Protein AF-A0A834MLF4-F1 (afdb_monomer_lite)

Sequence (130 aa):
MDKKQFCLLIKYCFLKGKNTVEAETWLDAEFPDAAPGKPTKYWYAKFRRDEMSTEDGERSGRPKERNKPEFWRRYVAMYETWLHHFTPKTNWQSSEWTAHDEPAPKPWKMQQSASKVMASVFWNAHEIIF

pLDDT: mean 78.52, std 11.46, range [52.22, 93.19]

Organism: Rhynchophorus ferrugineus (NCBI:txid354439)

Foldseek 3Di:
DDLLVVLVQLLVCVVVVHDLVRSQVVQCVVPVPNRDDNCSVVSNVCVVVVNSDSDDPDPPDDPPDPPPPVVQQPDKDKDKDKAFDFDPPDPVQQPDDDDPPDDHRDPDDRDTDPDIDMDMWIDGPPGIDD

Structure (mmCIF, N/CA/C/O backbone):
data_AF-A0A834MLF4-F1
#
_entry.id   AF-A0A834MLF4-F1
#
loop_
_atom_site.group_PDB
_atom_site.id
_atom_site.type_symbol
_atom_site.label_atom_id
_atom_site.label_alt_id
_atom_site.label_comp_id
_atom_site.label_asym_id
_atom_site.label_entity_id
_atom_site.label_seq_id
_atom_s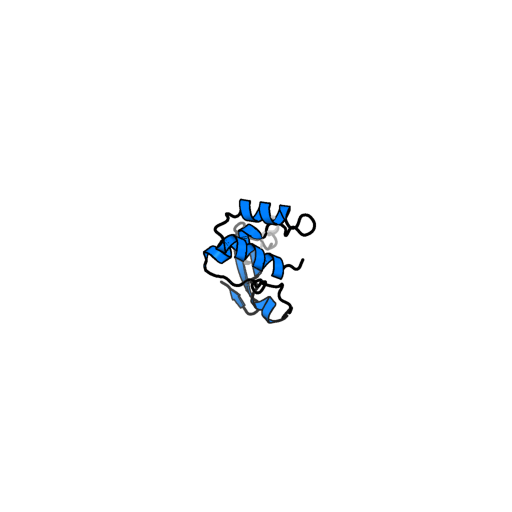ite.pdbx_PDB_ins_code
_atom_site.Cartn_x
_atom_site.Cartn_y
_atom_site.Cartn_z
_atom_site.occupancy
_atom_site.B_iso_or_equiv
_atom_site.auth_seq_id
_atom_site.auth_comp_id
_atom_site.auth_asym_id
_atom_site.auth_atom_id
_atom_site.pdbx_PDB_model_num
ATOM 1 N N . MET A 1 1 ? -5.316 -4.496 27.532 1.00 72.50 1 MET A N 1
ATOM 2 C CA . MET A 1 1 ? -6.596 -4.612 26.805 1.00 72.50 1 MET A CA 1
ATOM 3 C C . MET A 1 1 ? -6.294 -5.055 25.384 1.00 72.50 1 MET A C 1
ATOM 5 O O . MET A 1 1 ? -5.351 -4.535 24.797 1.00 72.50 1 MET A O 1
ATOM 9 N N . ASP A 1 2 ? -7.020 -6.039 24.859 1.00 76.00 2 ASP A N 1
ATOM 10 C CA . ASP A 1 2 ? -6.708 -6.624 23.550 1.00 76.00 2 ASP A CA 1
ATOM 11 C C . ASP A 1 2 ? -7.259 -5.784 22.395 1.00 76.00 2 ASP A C 1
ATOM 13 O O . ASP A 1 2 ? -8.324 -5.172 22.486 1.00 76.00 2 ASP A O 1
ATOM 17 N N . LYS A 1 3 ? -6.587 -5.826 21.239 1.00 73.31 3 LYS A N 1
ATOM 18 C CA . LYS A 1 3 ? -7.011 -5.094 20.031 1.00 73.31 3 LYS A CA 1
ATOM 19 C C . LYS A 1 3 ? -8.457 -5.417 19.615 1.00 73.31 3 LYS A C 1
ATOM 21 O O . LYS A 1 3 ? -9.193 -4.527 19.192 1.00 73.31 3 LYS A O 1
ATOM 26 N N . LYS A 1 4 ? -8.887 -6.675 19.779 1.00 81.00 4 LYS A N 1
ATOM 27 C CA . LYS A 1 4 ? -10.269 -7.110 19.501 1.00 81.00 4 LYS A CA 1
ATOM 28 C C . LYS A 1 4 ? -11.283 -6.464 20.452 1.00 81.00 4 LYS A C 1
ATOM 30 O O . LYS A 1 4 ? -12.366 -6.081 20.017 1.00 81.00 4 LYS A O 1
ATOM 35 N N . GLN A 1 5 ? -10.914 -6.293 21.723 1.00 84.06 5 GLN A N 1
ATOM 36 C CA . GLN A 1 5 ? -11.754 -5.633 22.725 1.00 84.06 5 GLN A CA 1
ATOM 37 C C . GLN A 1 5 ? -11.948 -4.150 22.379 1.00 84.06 5 GLN A C 1
ATOM 39 O O . GLN A 1 5 ? -13.068 -3.651 22.452 1.00 84.06 5 GLN A O 1
ATOM 44 N 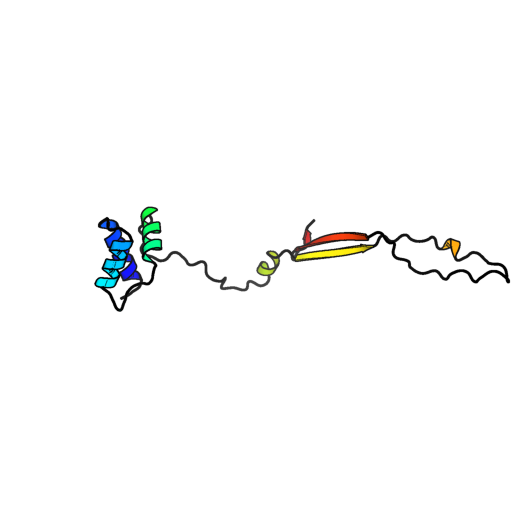N . PHE A 1 6 ? -10.911 -3.470 21.877 1.00 86.69 6 PHE A N 1
ATOM 45 C CA . PHE A 1 6 ? -11.047 -2.090 21.397 1.00 86.69 6 PHE A CA 1
ATOM 46 C C . PHE A 1 6 ? -11.976 -1.949 20.192 1.00 86.69 6 PHE A C 1
ATOM 48 O O . PHE A 1 6 ? -12.779 -1.022 20.147 1.00 86.69 6 PHE A O 1
ATOM 55 N N . CYS A 1 7 ? -11.930 -2.880 19.236 1.00 86.94 7 CYS A N 1
ATOM 56 C CA . CYS A 1 7 ? -12.829 -2.844 18.078 1.00 86.94 7 CYS A CA 1
ATOM 57 C C . CYS A 1 7 ? -14.306 -2.949 18.500 1.00 86.94 7 CYS A C 1
ATOM 59 O O . CYS A 1 7 ? -15.161 -2.257 17.945 1.00 86.94 7 CYS A O 1
ATOM 61 N N . LEU A 1 8 ? -14.601 -3.768 19.518 1.00 89.69 8 LEU A N 1
ATOM 62 C CA . LEU A 1 8 ? -15.940 -3.886 20.102 1.00 89.69 8 LEU A CA 1
ATOM 63 C C . LEU A 1 8 ? -16.389 -2.592 20.793 1.00 89.69 8 LEU A C 1
ATOM 65 O O . LEU A 1 8 ? -17.525 -2.163 20.596 1.00 89.69 8 LEU A O 1
ATOM 69 N N . LEU A 1 9 ? -15.503 -1.940 21.550 1.00 90.38 9 LEU A N 1
ATOM 70 C CA . LEU A 1 9 ? -15.802 -0.659 22.194 1.00 90.38 9 LEU A CA 1
ATOM 71 C C . LEU A 1 9 ? -16.068 0.455 21.178 1.00 90.38 9 LEU A C 1
ATOM 73 O O . LEU A 1 9 ? -17.041 1.193 21.316 1.00 90.38 9 LEU A O 1
ATOM 77 N N . ILE A 1 10 ? -15.266 0.537 20.113 1.00 90.62 10 ILE A N 1
ATOM 78 C CA . ILE A 1 10 ? -15.474 1.518 19.039 1.00 90.62 10 ILE A CA 1
ATOM 79 C C . ILE A 1 10 ? -16.827 1.274 18.352 1.00 90.62 10 ILE A C 1
ATOM 81 O O . ILE A 1 10 ? -17.567 2.223 18.085 1.00 90.62 10 ILE A O 1
ATOM 85 N N . LYS A 1 11 ? -17.198 0.007 18.121 1.00 91.69 11 LYS A N 1
ATOM 86 C CA . LYS A 1 11 ? -18.518 -0.362 17.586 1.00 91.69 11 LYS A CA 1
ATOM 87 C C . LYS A 1 11 ? -19.651 0.051 18.528 1.00 91.69 11 LYS A C 1
ATOM 89 O O . LYS A 1 11 ? -20.670 0.562 18.071 1.00 91.69 11 LYS A O 1
ATOM 94 N N . TYR A 1 12 ? -19.473 -0.124 19.835 1.00 92.12 12 TYR A N 1
ATOM 95 C CA . TYR A 1 12 ? -20.437 0.330 20.835 1.00 92.12 12 TYR A CA 1
ATOM 96 C C . TYR A 1 12 ? -20.609 1.859 20.821 1.00 92.12 12 TYR A C 1
ATOM 98 O O . TYR A 1 12 ? -21.742 2.340 20.796 1.00 92.12 12 TYR A O 1
ATOM 106 N N . CYS A 1 13 ? -19.517 2.629 20.757 1.00 92.31 13 CYS A N 1
ATOM 107 C CA . CYS A 1 13 ? -19.568 4.091 20.638 1.00 92.31 13 CYS A CA 1
ATOM 108 C C . CYS A 1 13 ? -20.313 4.547 19.376 1.00 92.31 13 CYS A C 1
ATOM 110 O O . CYS A 1 13 ? -21.140 5.457 19.454 1.00 92.31 13 CYS A O 1
ATOM 112 N N . PHE A 1 14 ? -20.074 3.877 18.246 1.00 92.19 14 PHE A N 1
ATOM 113 C CA . PHE A 1 14 ? -20.770 4.144 16.989 1.00 92.19 14 PHE A CA 1
ATOM 114 C C . PHE A 1 14 ? -22.282 3.898 17.111 1.00 92.19 14 PHE A C 1
ATOM 116 O O . PHE A 1 14 ? -23.077 4.762 16.750 1.00 92.19 14 PHE A O 1
ATOM 123 N N . LEU A 1 15 ? -22.688 2.766 17.698 1.00 91.94 15 LEU A N 1
ATOM 124 C CA . LEU A 1 15 ? -24.101 2.433 17.928 1.00 91.94 15 LEU A CA 1
ATOM 125 C C . LEU A 1 15 ? -24.793 3.378 18.920 1.00 91.94 15 LEU A C 1
ATOM 127 O O . LEU A 1 15 ? -26.003 3.574 18.847 1.00 91.94 15 LEU A O 1
ATOM 131 N N . LYS A 1 16 ? -24.037 3.984 19.839 1.00 92.50 16 LYS A N 1
ATOM 132 C CA . LYS A 1 16 ? -24.533 5.023 20.753 1.00 92.50 16 LYS A CA 1
ATOM 133 C C . LYS A 1 16 ? -24.646 6.407 20.106 1.00 92.50 16 LYS A C 1
ATOM 135 O O . LYS A 1 16 ? -25.039 7.343 20.793 1.00 92.50 16 LYS A O 1
ATOM 140 N N . GLY A 1 17 ? -24.309 6.545 18.823 1.00 90.81 17 GLY A N 1
ATOM 141 C CA . GLY A 1 17 ? -24.393 7.810 18.093 1.00 90.81 17 GLY A CA 1
ATOM 142 C C . GLY A 1 17 ? -23.288 8.809 18.440 1.00 90.81 17 GLY A C 1
ATOM 143 O O . GLY A 1 17 ? -23.373 9.961 18.022 1.00 90.81 17 GLY A O 1
ATOM 144 N N . LYS A 1 18 ? -22.248 8.391 19.177 1.00 91.75 18 LYS A N 1
ATOM 145 C CA . LYS A 1 18 ? -21.109 9.261 19.494 1.00 91.75 18 LYS A CA 1
ATOM 146 C C . LYS A 1 18 ? -20.304 9.549 18.236 1.00 91.75 18 LYS A C 1
ATOM 148 O O . LYS A 1 18 ? -20.048 8.639 17.436 1.00 91.75 18 LYS A O 1
ATOM 153 N N . ASN A 1 19 ? -19.850 10.789 18.080 1.00 90.56 19 ASN A N 1
ATOM 154 C CA . ASN A 1 19 ? -18.952 11.144 16.982 1.00 90.56 19 ASN A CA 1
ATOM 155 C C . ASN A 1 19 ? -17.531 10.573 17.211 1.00 90.56 19 ASN A C 1
ATOM 157 O O . ASN A 1 19 ? -17.222 10.035 18.274 1.00 90.56 19 ASN A O 1
ATOM 161 N N . THR A 1 20 ? -16.651 10.656 16.207 1.00 88.44 20 THR A N 1
ATOM 162 C CA . THR A 1 20 ? -15.291 10.092 16.311 1.00 88.44 20 THR A CA 1
ATOM 163 C C . THR A 1 20 ? -14.460 10.735 17.417 1.00 88.44 20 THR A C 1
ATOM 165 O O . THR A 1 20 ? -13.684 10.041 18.056 1.00 88.44 20 THR A O 1
ATOM 168 N N . VAL A 1 21 ? -14.619 12.043 17.638 1.00 89.38 21 VAL A N 1
ATOM 169 C CA . VAL A 1 21 ? -13.853 12.798 18.639 1.00 89.38 21 VAL A CA 1
ATOM 170 C C . VAL A 1 21 ? -14.326 12.426 20.041 1.00 89.38 21 VAL A C 1
ATOM 172 O O . VAL A 1 21 ? -13.518 12.114 20.897 1.00 89.38 21 VAL A O 1
ATOM 175 N N . GLU A 1 22 ? -15.637 12.362 20.260 1.00 90.62 22 GLU A N 1
ATOM 176 C CA . GLU A 1 22 ? -16.239 11.919 21.520 1.00 90.62 22 GLU A CA 1
ATOM 177 C C . GLU A 1 22 ? -15.869 10.478 21.867 1.00 90.62 22 GLU A C 1
ATOM 179 O O . GLU A 1 22 ? -15.677 10.157 23.038 1.00 90.62 22 GLU A O 1
ATOM 184 N N . ALA A 1 23 ? -15.787 9.601 20.864 1.00 89.94 23 ALA A N 1
ATOM 185 C CA . ALA A 1 23 ? -15.355 8.224 21.056 1.00 89.94 23 ALA A CA 1
ATOM 186 C C . ALA A 1 23 ? -13.863 8.132 21.400 1.00 89.94 23 ALA A C 1
ATOM 188 O O . ALA A 1 23 ? -13.517 7.378 22.303 1.00 89.94 23 ALA A O 1
ATOM 189 N N . GLU A 1 24 ? -13.002 8.900 20.721 1.00 88.38 24 GLU A N 1
ATOM 190 C CA . GLU A 1 24 ? -11.567 8.996 21.037 1.00 88.38 24 GLU A CA 1
ATOM 191 C C . GLU A 1 24 ? -11.364 9.520 22.465 1.00 88.38 24 GLU A C 1
ATOM 193 O O . GLU A 1 24 ? -10.788 8.817 23.289 1.00 88.38 24 GLU A O 1
ATOM 198 N N . THR A 1 25 ? -11.957 10.664 22.813 1.00 89.81 25 THR A N 1
ATOM 199 C CA . THR A 1 25 ? -11.848 11.246 24.160 1.00 89.81 25 THR A CA 1
ATOM 200 C C . THR A 1 25 ? -12.388 10.313 25.245 1.00 89.81 25 THR A C 1
ATOM 202 O O . THR A 1 25 ? -11.833 10.242 26.337 1.00 89.81 25 THR A O 1
ATOM 205 N N . TRP A 1 26 ? -13.475 9.584 24.968 1.00 90.19 26 TRP A N 1
ATOM 206 C CA . TRP A 1 26 ? -14.023 8.612 25.914 1.00 90.19 26 TRP A CA 1
ATOM 207 C C . TRP A 1 26 ? -13.095 7.405 26.111 1.00 90.19 26 TRP A C 1
ATOM 209 O O . TRP A 1 26 ? -12.919 6.965 27.243 1.00 90.19 26 TRP A O 1
ATOM 219 N N . LEU A 1 27 ? -12.482 6.892 25.039 1.00 88.19 27 LEU A N 1
ATOM 220 C CA . LEU A 1 27 ? -11.513 5.795 25.124 1.00 88.19 27 LEU A CA 1
ATOM 221 C C . LEU A 1 27 ? -10.240 6.217 25.866 1.00 88.19 27 LEU A C 1
ATOM 223 O O . LEU A 1 27 ? -9.740 5.436 26.669 1.00 88.19 27 LEU A O 1
ATOM 227 N N . ASP A 1 28 ? -9.761 7.441 25.637 1.00 87.00 28 ASP A N 1
ATOM 228 C CA . ASP A 1 28 ? -8.578 7.990 26.306 1.00 87.00 28 ASP A CA 1
ATOM 229 C C . ASP A 1 28 ? -8.826 8.227 27.806 1.00 87.00 28 ASP A C 1
ATOM 231 O O . ASP A 1 28 ? -7.934 8.014 28.624 1.00 87.00 28 ASP A O 1
ATOM 235 N N . ALA A 1 29 ? -10.044 8.635 28.180 1.00 88.44 29 ALA A N 1
ATOM 236 C CA . ALA A 1 29 ? -10.430 8.831 29.577 1.00 88.44 29 ALA A CA 1
ATOM 237 C C . ALA A 1 29 ? -10.630 7.506 30.335 1.00 88.44 29 ALA A C 1
ATOM 239 O O . ALA A 1 29 ? -10.235 7.400 31.493 1.00 88.44 29 ALA A O 1
ATOM 240 N N . GLU A 1 30 ? -11.244 6.506 29.696 1.00 87.56 30 GLU A N 1
ATOM 241 C CA . GLU A 1 30 ? -11.532 5.206 30.319 1.00 87.56 30 GLU A CA 1
ATOM 242 C C . GLU A 1 30 ? -10.289 4.296 30.355 1.00 87.56 30 GLU A C 1
ATOM 244 O O . GLU A 1 30 ? -10.111 3.511 31.286 1.00 87.56 30 GLU A O 1
ATOM 249 N N . PHE A 1 31 ? -9.407 4.409 29.354 1.00 85.94 31 PHE A N 1
ATOM 250 C CA . PHE A 1 31 ? -8.231 3.551 29.184 1.00 85.94 31 PHE A CA 1
ATOM 251 C C . PHE A 1 31 ? -6.946 4.355 28.903 1.00 85.94 31 PHE A C 1
ATOM 253 O O . PHE A 1 31 ? -6.337 4.171 27.846 1.00 85.94 31 PHE A O 1
ATOM 260 N N . PRO A 1 32 ? -6.471 5.189 29.847 1.00 80.56 32 PRO A N 1
ATOM 261 C CA . PRO A 1 32 ? -5.330 6.085 29.624 1.00 80.56 32 PRO A CA 1
ATOM 262 C C . PRO A 1 32 ? -4.031 5.348 29.260 1.00 80.56 32 PRO A C 1
ATOM 264 O O . PRO A 1 32 ? -3.307 5.776 28.365 1.00 80.56 32 PRO A O 1
ATOM 267 N N . ASP A 1 33 ? -3.769 4.193 29.881 1.00 80.94 33 ASP A N 1
ATOM 268 C CA . ASP A 1 33 ? -2.541 3.411 29.652 1.00 80.94 33 ASP A CA 1
ATOM 269 C C . ASP A 1 33 ? -2.655 2.400 28.499 1.00 80.94 33 ASP A C 1
ATOM 271 O O . ASP A 1 33 ? -1.668 1.786 28.089 1.00 80.94 33 ASP A O 1
ATOM 275 N N . ALA A 1 34 ? -3.867 2.185 27.982 1.00 75.38 34 ALA A N 1
ATOM 276 C CA . ALA A 1 34 ? -4.142 1.204 26.935 1.00 75.38 34 ALA A CA 1
ATOM 277 C C . ALA A 1 34 ? -4.737 1.838 25.675 1.00 75.38 34 ALA A C 1
ATOM 279 O O . ALA A 1 34 ? -5.191 1.097 24.803 1.00 75.38 34 ALA A O 1
ATOM 280 N N . ALA A 1 35 ? -4.722 3.171 25.578 1.00 65.06 35 ALA A N 1
ATOM 281 C CA . ALA A 1 35 ? -5.336 3.917 24.497 1.00 65.06 35 ALA A CA 1
ATOM 282 C C . ALA A 1 35 ? -4.912 3.328 23.136 1.00 65.06 35 ALA A C 1
ATOM 284 O O . ALA A 1 35 ? -3.717 3.274 22.808 1.00 65.06 35 ALA A O 1
ATOM 285 N N . PRO A 1 36 ? -5.866 2.826 22.330 1.00 63.44 36 PRO A N 1
ATOM 286 C CA . PRO A 1 36 ? -5.554 2.415 20.974 1.00 63.44 36 PRO A CA 1
ATOM 287 C C . PRO A 1 36 ? -5.087 3.683 20.249 1.00 63.44 36 PRO A C 1
ATOM 289 O O . PRO A 1 36 ? -5.585 4.748 20.566 1.00 63.44 36 PRO A O 1
ATOM 292 N N . GLY A 1 37 ? -4.134 3.606 19.312 1.00 69.06 37 GLY A N 1
ATOM 293 C CA . GLY A 1 37 ? -3.629 4.791 18.588 1.00 69.06 37 GLY A CA 1
ATOM 294 C C . GLY A 1 37 ? -4.718 5.572 17.816 1.00 69.06 37 GLY A C 1
ATOM 295 O O . GLY A 1 37 ? -5.737 5.977 18.344 1.00 69.06 37 GLY A O 1
ATOM 296 N N . LYS A 1 38 ? -4.587 5.785 16.501 1.00 70.19 38 LYS A N 1
ATOM 297 C CA . LYS A 1 38 ? -5.670 6.443 15.719 1.00 70.19 38 LYS A CA 1
ATOM 298 C C . LYS A 1 38 ? -6.511 5.502 14.829 1.00 70.19 38 LYS A C 1
ATOM 300 O O . LYS A 1 38 ? -6.782 5.871 13.685 1.00 70.19 38 LYS A O 1
ATOM 305 N N . PRO A 1 39 ? -6.943 4.294 15.267 1.00 78.94 39 PRO A N 1
ATOM 306 C CA . PRO A 1 39 ? -7.768 3.418 14.436 1.00 78.94 39 PRO A CA 1
ATOM 307 C C . PRO A 1 39 ? -9.260 3.800 14.438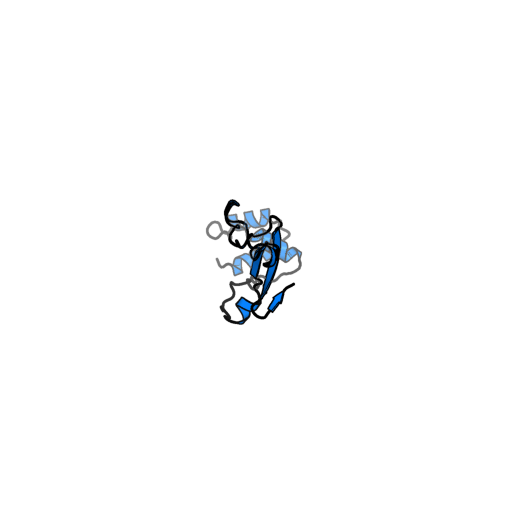 1.00 78.94 39 PRO A C 1
ATOM 309 O O . PRO A 1 39 ? -9.994 3.319 13.577 1.00 78.94 39 PRO A O 1
ATOM 312 N N . THR A 1 40 ? -9.729 4.659 15.354 1.00 84.12 40 THR A N 1
ATOM 313 C CA . THR A 1 40 ? -11.154 5.024 15.506 1.00 84.12 40 THR A CA 1
ATOM 314 C C . THR A 1 40 ? -11.757 5.544 14.205 1.00 84.12 40 THR A C 1
ATOM 316 O O . THR A 1 40 ? -12.828 5.102 13.800 1.00 84.12 40 THR A O 1
ATOM 319 N N . LYS A 1 41 ? -11.029 6.395 13.474 1.00 87.69 41 LYS A N 1
ATOM 320 C CA . LYS A 1 41 ? -11.460 6.913 12.164 1.00 87.69 41 LYS A CA 1
ATOM 321 C C . LYS A 1 41 ? -11.636 5.818 11.114 1.00 87.69 41 LYS A C 1
ATOM 323 O O . LYS A 1 41 ? -12.624 5.830 10.384 1.00 87.69 41 LYS A O 1
ATOM 328 N N . TYR A 1 42 ? -10.691 4.880 11.046 1.00 87.94 42 TYR A N 1
ATOM 329 C CA . TYR A 1 42 ? -10.757 3.744 10.125 1.00 87.94 42 TYR A CA 1
ATOM 330 C C . TYR A 1 42 ? -11.990 2.880 10.417 1.00 87.94 42 TYR A C 1
ATOM 332 O O . TYR A 1 42 ? -12.774 2.599 9.512 1.00 87.94 42 TYR A O 1
ATOM 340 N N . TRP A 1 43 ? -12.212 2.535 11.687 1.00 89.31 43 TRP A N 1
ATOM 341 C CA . TRP A 1 43 ? -13.360 1.730 12.105 1.00 89.31 43 TRP A CA 1
ATOM 342 C C . TRP A 1 43 ? -14.692 2.444 11.887 1.00 89.31 43 TRP A C 1
ATOM 344 O O . TRP A 1 43 ? -15.617 1.845 11.353 1.00 89.31 43 TRP A O 1
ATOM 354 N N . TYR A 1 44 ? -14.787 3.736 12.200 1.00 90.38 44 TYR A N 1
ATOM 355 C CA . TYR A 1 44 ? -15.989 4.523 11.916 1.00 90.38 44 TYR A CA 1
ATOM 356 C C . TYR A 1 44 ? -16.293 4.594 10.415 1.00 90.38 44 TYR A C 1
ATOM 358 O O . TYR A 1 44 ? -17.451 4.482 10.019 1.00 90.38 44 TYR A O 1
ATOM 366 N N . ALA A 1 45 ? -15.275 4.750 9.562 1.00 90.25 45 ALA A N 1
ATOM 367 C CA . ALA A 1 45 ? -15.460 4.705 8.113 1.00 90.25 45 ALA A CA 1
ATOM 368 C C . ALA A 1 45 ? -15.931 3.322 7.634 1.00 90.25 45 ALA A C 1
ATOM 370 O O . ALA A 1 45 ? -16.773 3.247 6.743 1.00 90.25 45 ALA A O 1
ATOM 371 N N . LYS A 1 46 ? -15.426 2.243 8.245 1.00 89.88 46 LYS A N 1
ATOM 372 C CA . LYS A 1 46 ? -15.855 0.863 7.986 1.00 89.88 46 LYS A CA 1
ATOM 373 C C . LYS A 1 46 ? -17.318 0.636 8.393 1.00 89.88 46 LYS A C 1
ATOM 375 O O . LYS A 1 46 ? -18.109 0.164 7.585 1.00 89.88 46 LYS A O 1
ATOM 380 N N . PHE A 1 47 ? -17.714 1.069 9.590 1.00 91.06 47 PHE A N 1
ATOM 381 C CA . PHE A 1 47 ? -19.091 0.929 10.085 1.00 91.06 47 PHE A CA 1
ATOM 382 C C . PHE A 1 47 ? -20.101 1.779 9.311 1.00 91.06 47 PHE A C 1
ATOM 384 O O . PHE A 1 47 ? -21.237 1.360 9.133 1.00 91.06 47 PHE A O 1
ATOM 391 N N . ARG A 1 48 ? -19.687 2.932 8.770 1.00 90.44 48 ARG A N 1
ATOM 392 C CA . ARG A 1 48 ? -20.511 3.725 7.840 1.00 90.44 48 ARG A CA 1
ATOM 393 C C . ARG A 1 48 ? -20.772 3.039 6.495 1.00 90.44 48 ARG A C 1
ATOM 395 O O . ARG A 1 48 ? -21.648 3.487 5.769 1.00 90.44 48 ARG A O 1
ATOM 402 N N . ARG A 1 49 ? -20.000 2.008 6.143 1.00 89.88 49 ARG A N 1
ATOM 403 C CA . ARG A 1 49 ? -20.185 1.183 4.936 1.00 89.88 49 ARG A CA 1
ATOM 404 C C . ARG A 1 49 ? -20.986 -0.094 5.233 1.00 89.88 49 ARG A C 1
ATOM 406 O O . ARG A 1 49 ? -20.871 -1.057 4.486 1.00 89.88 49 ARG A O 1
ATOM 413 N N . ASP A 1 50 ? -21.710 -0.119 6.355 1.00 85.62 50 ASP A N 1
ATOM 414 C CA . ASP A 1 50 ? -22.461 -1.266 6.885 1.00 85.62 50 ASP A CA 1
ATOM 415 C C . ASP A 1 50 ? -21.623 -2.530 7.149 1.00 85.62 50 ASP A C 1
ATOM 417 O O . ASP A 1 50 ? -22.142 -3.621 7.388 1.00 85.62 50 ASP A O 1
ATOM 421 N N . GLU A 1 51 ? -20.297 -2.392 7.205 1.00 84.12 51 GLU A N 1
ATOM 422 C CA . GLU A 1 51 ? -19.396 -3.503 7.479 1.00 84.12 51 GLU A CA 1
ATOM 423 C C . GLU A 1 51 ? -19.121 -3.608 8.988 1.00 84.12 51 GLU A C 1
ATOM 425 O O . GLU A 1 51 ? -18.107 -3.148 9.516 1.00 84.12 51 GLU A O 1
ATOM 430 N N . MET A 1 52 ? -20.053 -4.238 9.708 1.00 83.75 52 MET A N 1
ATOM 431 C CA . MET A 1 52 ? -20.063 -4.326 11.179 1.00 83.75 52 MET A CA 1
ATOM 432 C C . MET A 1 52 ? -19.138 -5.405 11.773 1.00 83.75 52 MET A C 1
ATOM 434 O O . MET A 1 52 ? -19.242 -5.718 12.969 1.00 83.75 52 MET A O 1
ATOM 438 N N . SER A 1 53 ? -18.244 -5.980 10.964 1.00 82.25 53 SER A N 1
ATOM 439 C CA . SER A 1 53 ? -17.247 -6.950 11.423 1.00 82.25 53 SER A CA 1
ATOM 440 C C . SER A 1 53 ? -16.146 -6.257 12.225 1.00 82.25 53 SER A C 1
ATOM 442 O O . SER A 1 53 ? -15.521 -5.306 11.749 1.00 82.25 53 SER A O 1
ATOM 444 N N . THR A 1 54 ? -15.886 -6.770 13.428 1.00 79.25 54 THR A N 1
ATOM 445 C CA . THR A 1 54 ? -14.811 -6.323 14.332 1.00 79.25 54 THR A CA 1
ATOM 446 C C . THR A 1 54 ? -13.475 -7.013 14.069 1.00 79.25 54 THR A C 1
ATOM 448 O O . THR A 1 54 ? -12.531 -6.840 14.838 1.00 79.25 54 THR A O 1
ATOM 451 N N . GLU A 1 55 ? -13.393 -7.824 13.018 1.00 80.62 55 GLU A N 1
ATOM 452 C CA . GLU A 1 55 ? -12.162 -8.492 12.618 1.00 80.62 55 GLU A CA 1
ATOM 453 C C . GLU A 1 55 ? -11.362 -7.600 11.663 1.00 80.62 55 GLU A C 1
ATOM 455 O O . GLU A 1 55 ? -11.921 -6.862 10.837 1.00 80.62 55 GLU A O 1
ATOM 460 N N . ASP A 1 56 ? -10.036 -7.634 11.809 1.00 74.94 56 ASP A N 1
ATOM 461 C CA . ASP A 1 56 ? -9.143 -7.040 10.821 1.00 74.94 56 ASP A CA 1
ATOM 462 C C . ASP A 1 56 ? -9.320 -7.808 9.504 1.00 74.94 56 ASP A C 1
ATOM 464 O O . ASP A 1 56 ? -9.309 -9.039 9.496 1.00 74.94 56 ASP A O 1
ATOM 468 N N . GLY A 1 57 ? -9.476 -7.084 8.394 1.00 73.94 57 GLY A N 1
ATOM 469 C CA . GLY A 1 57 ? -9.504 -7.705 7.072 1.00 73.94 57 GLY A CA 1
ATOM 470 C C . GLY A 1 57 ? -8.189 -8.422 6.774 1.00 73.94 57 GLY A C 1
ATOM 471 O O . GLY A 1 57 ? -7.148 -8.112 7.366 1.00 73.94 57 GLY A O 1
ATOM 472 N N . GLU A 1 58 ? -8.230 -9.369 5.839 1.00 78.31 58 GLU A N 1
ATOM 473 C CA . GLU A 1 58 ? -7.032 -10.076 5.406 1.00 78.31 58 GLU A CA 1
ATOM 474 C C . GLU A 1 58 ? -5.998 -9.057 4.911 1.00 78.31 58 GLU A C 1
ATOM 476 O O . GLU A 1 58 ? -6.196 -8.332 3.934 1.00 78.31 58 GLU A O 1
ATOM 481 N N . ARG A 1 59 ? -4.897 -8.930 5.655 1.00 70.12 59 ARG A N 1
ATOM 482 C CA . ARG A 1 59 ? -3.836 -7.994 5.303 1.00 70.12 59 ARG A CA 1
ATOM 483 C C . ARG A 1 59 ? -3.205 -8.505 4.019 1.00 70.12 59 ARG A C 1
ATOM 485 O O . ARG A 1 59 ? -2.733 -9.640 4.003 1.00 70.12 59 ARG A O 1
ATOM 492 N N . SER A 1 60 ? -3.126 -7.665 2.987 1.00 66.12 60 SER A N 1
ATOM 493 C CA . SER A 1 60 ? -2.294 -7.944 1.817 1.00 66.12 60 SER A CA 1
ATOM 494 C C . SER A 1 60 ? -0.844 -8.089 2.287 1.00 66.12 60 SER A C 1
ATOM 496 O O . SER A 1 60 ? -0.115 -7.128 2.538 1.00 66.12 60 SER A O 1
ATOM 498 N N . GLY A 1 61 ? -0.461 -9.333 2.562 1.00 70.88 61 GLY A N 1
ATOM 499 C CA . GLY A 1 61 ? 0.859 -9.674 3.047 1.00 70.88 61 GLY A CA 1
ATOM 500 C C . GLY A 1 61 ? 1.889 -9.491 1.943 1.00 70.88 61 GLY A C 1
ATOM 501 O O . GLY A 1 61 ? 1.581 -9.533 0.752 1.00 70.88 61 GLY A O 1
ATOM 502 N N . ARG A 1 62 ? 3.154 -9.358 2.345 1.00 69.12 62 ARG A N 1
ATOM 503 C CA . ARG A 1 62 ? 4.270 -9.603 1.431 1.00 69.12 62 ARG A CA 1
ATOM 504 C C . ARG A 1 62 ? 4.106 -11.027 0.870 1.00 69.12 62 ARG A C 1
ATOM 506 O O . ARG A 1 62 ? 3.897 -11.933 1.681 1.00 69.12 62 ARG A O 1
ATOM 513 N N . PRO A 1 63 ? 4.202 -11.249 -0.455 1.00 63.22 63 PRO A N 1
ATOM 514 C CA . PRO A 1 63 ? 4.104 -12.588 -1.028 1.00 63.22 63 PRO A CA 1
ATOM 515 C C . PRO A 1 63 ? 5.073 -13.533 -0.309 1.00 63.22 63 PRO A C 1
ATOM 517 O O . PRO A 1 63 ? 6.277 -13.270 -0.274 1.00 63.22 63 PRO A O 1
ATOM 520 N N . LYS A 1 64 ? 4.542 -14.584 0.332 1.00 61.72 64 LYS A N 1
ATOM 521 C CA . LYS A 1 64 ? 5.331 -15.515 1.161 1.00 61.72 64 LYS A CA 1
ATOM 522 C C . LYS A 1 64 ? 6.212 -16.448 0.334 1.00 61.72 64 LYS A C 1
ATOM 524 O O . LYS A 1 64 ? 7.173 -16.993 0.865 1.00 61.72 64 LYS A O 1
ATOM 529 N N . GLU A 1 65 ? 5.950 -16.572 -0.962 1.00 62.81 65 GLU A N 1
ATOM 530 C CA . GLU A 1 65 ? 6.737 -17.410 -1.854 1.00 62.81 65 GLU A CA 1
ATOM 531 C C . GLU A 1 65 ? 7.378 -16.594 -2.970 1.00 62.81 65 GLU A C 1
ATOM 533 O O . GLU A 1 65 ? 6.720 -15.977 -3.809 1.00 62.81 65 GLU A O 1
ATOM 538 N N . ARG A 1 66 ? 8.711 -16.660 -3.012 1.00 57.41 66 ARG A N 1
ATOM 539 C CA . ARG A 1 66 ? 9.502 -16.363 -4.204 1.00 57.41 66 ARG A CA 1
ATOM 540 C C . ARG A 1 66 ? 9.272 -17.506 -5.192 1.00 57.41 66 ARG A C 1
ATOM 542 O O . ARG A 1 66 ? 10.135 -18.367 -5.348 1.00 57.41 66 ARG A O 1
ATOM 549 N N . ASN A 1 67 ? 8.105 -17.544 -5.826 1.00 60.69 67 ASN A N 1
ATOM 550 C CA . ASN A 1 67 ? 7.831 -18.499 -6.890 1.00 60.69 67 ASN A CA 1
ATOM 551 C C . ASN A 1 67 ? 8.710 -18.113 -8.094 1.00 60.69 67 ASN A C 1
ATOM 553 O O . ASN A 1 67 ? 8.379 -17.223 -8.876 1.00 60.69 67 ASN A O 1
ATOM 557 N N . LYS A 1 68 ? 9.920 -18.688 -8.155 1.00 65.69 68 LYS A N 1
ATOM 558 C CA . LYS A 1 68 ? 11.014 -18.221 -9.022 1.00 65.69 68 LYS A CA 1
ATOM 559 C C . LYS A 1 68 ? 10.658 -18.167 -10.518 1.00 65.69 68 LYS A C 1
ATOM 561 O O . LYS A 1 68 ? 11.102 -17.203 -11.134 1.00 65.69 68 LYS A O 1
ATOM 566 N N . PRO A 1 69 ? 9.896 -19.104 -11.122 1.00 65.12 69 PRO A N 1
ATOM 567 C CA . PRO A 1 69 ? 9.640 -19.037 -12.561 1.00 65.12 69 PRO A CA 1
ATOM 568 C C . PRO A 1 69 ? 8.517 -18.060 -12.935 1.00 65.12 69 PRO A C 1
ATOM 570 O O . PRO A 1 69 ? 8.641 -17.364 -13.937 1.00 65.12 69 PRO A O 1
ATOM 573 N N . GLU A 1 70 ? 7.443 -17.958 -12.147 1.00 70.50 70 GLU A N 1
ATOM 574 C CA . GLU A 1 70 ? 6.333 -17.047 -12.472 1.00 70.50 70 GLU A CA 1
ATOM 575 C C . GLU A 1 70 ? 6.635 -15.589 -12.152 1.00 70.50 70 GLU A C 1
ATOM 577 O O . GLU A 1 70 ? 6.116 -14.693 -12.812 1.00 70.50 70 GLU A O 1
ATOM 582 N N . PHE A 1 71 ? 7.492 -15.344 -11.160 1.00 73.38 71 PHE A N 1
ATOM 583 C CA . PHE A 1 71 ? 7.885 -13.995 -10.779 1.00 73.38 71 PHE A CA 1
ATOM 584 C C . PHE A 1 71 ? 8.482 -13.232 -11.966 1.00 73.38 71 PHE A C 1
ATOM 586 O O . PHE A 1 71 ? 8.015 -12.141 -12.273 1.00 73.38 71 PHE A O 1
ATOM 593 N N . TRP A 1 72 ? 9.439 -13.831 -12.682 1.00 73.12 72 TRP A N 1
ATOM 594 C CA . TRP A 1 72 ? 10.092 -13.196 -13.832 1.00 73.12 72 TRP A CA 1
ATOM 595 C C . TRP A 1 72 ? 9.157 -12.978 -15.024 1.00 73.12 72 TRP A C 1
ATOM 597 O O . TRP A 1 72 ? 9.340 -12.008 -15.745 1.00 73.12 72 TRP A O 1
ATOM 607 N N . ARG A 1 73 ? 8.115 -13.806 -15.186 1.00 78.44 73 ARG A N 1
ATOM 608 C CA . ARG A 1 73 ? 7.118 -13.660 -16.266 1.00 78.44 73 ARG A CA 1
ATOM 609 C C . ARG A 1 73 ? 6.243 -12.412 -16.134 1.00 78.44 73 ARG A C 1
ATOM 611 O O . ARG A 1 73 ? 5.548 -12.059 -17.083 1.00 78.44 73 ARG A O 1
ATOM 618 N N . ARG A 1 74 ? 6.230 -11.773 -14.959 1.00 80.19 74 ARG A N 1
ATOM 619 C CA . ARG A 1 74 ? 5.467 -10.542 -14.700 1.00 80.19 74 ARG A CA 1
ATOM 620 C C . ARG A 1 74 ? 6.261 -9.275 -15.009 1.00 80.19 74 ARG A C 1
ATOM 622 O O . ARG A 1 74 ? 5.672 -8.199 -15.019 1.00 80.19 74 ARG A O 1
ATOM 629 N N . TYR A 1 75 ? 7.571 -9.383 -15.218 1.00 81.69 75 TYR A N 1
ATOM 630 C CA . TYR A 1 75 ? 8.426 -8.231 -15.473 1.00 81.69 75 TYR A CA 1
ATOM 631 C C . TYR A 1 75 ? 8.661 -8.066 -16.968 1.00 81.69 75 TYR A C 1
ATOM 633 O O . TYR A 1 75 ? 9.070 -8.998 -17.652 1.00 81.69 75 TYR A O 1
ATOM 641 N N . VAL A 1 76 ? 8.452 -6.845 -17.449 1.00 86.25 76 VAL A N 1
ATOM 642 C CA . VAL A 1 76 ? 8.868 -6.421 -18.784 1.00 86.25 76 VAL A CA 1
ATOM 643 C C . VAL A 1 76 ? 10.118 -5.567 -18.619 1.00 86.25 76 VAL A C 1
ATOM 645 O O . VAL A 1 76 ? 10.116 -4.607 -17.846 1.00 86.25 76 VAL A O 1
ATOM 648 N N . ALA A 1 77 ? 11.193 -5.941 -19.307 1.00 89.25 77 ALA A N 1
ATOM 649 C CA . ALA A 1 77 ? 12.404 -5.139 -19.394 1.00 89.25 77 ALA A CA 1
ATOM 650 C C . ALA A 1 77 ? 12.330 -4.241 -20.633 1.00 89.25 77 ALA A C 1
ATOM 652 O O . ALA A 1 77 ? 11.848 -4.665 -21.681 1.00 89.25 77 ALA A O 1
ATOM 653 N N . MET A 1 78 ? 12.820 -3.012 -20.498 1.00 93.19 78 MET A N 1
ATOM 654 C CA . MET A 1 78 ? 12.937 -2.041 -21.581 1.00 93.19 78 MET A CA 1
ATOM 655 C C . MET A 1 78 ? 14.414 -1.720 -21.781 1.00 93.19 78 MET A C 1
ATOM 657 O O . MET A 1 78 ? 15.118 -1.455 -20.803 1.00 93.19 78 MET A O 1
ATOM 661 N N . TYR A 1 79 ? 14.871 -1.699 -23.030 1.00 92.31 79 TYR A N 1
ATOM 662 C CA . TYR A 1 79 ? 16.163 -1.117 -23.374 1.00 92.31 79 TYR A CA 1
ATOM 663 C C . TYR A 1 79 ? 16.030 -0.144 -24.536 1.00 92.31 79 TYR A C 1
ATOM 665 O O . TYR A 1 79 ? 15.186 -0.307 -25.416 1.00 92.31 79 TYR A O 1
ATOM 673 N N . GLU A 1 80 ? 16.912 0.849 -24.541 1.00 91.88 80 GLU A N 1
ATOM 674 C CA . GLU A 1 80 ? 17.041 1.810 -25.625 1.00 91.88 80 GLU A CA 1
ATOM 675 C C . GLU A 1 80 ? 18.460 1.731 -26.173 1.00 91.88 80 GLU A C 1
ATOM 677 O O . GLU A 1 80 ? 19.447 1.817 -25.437 1.00 91.88 80 GLU A O 1
ATOM 682 N N . THR A 1 81 ? 18.570 1.533 -27.481 1.00 91.38 81 THR A N 1
ATOM 683 C CA . THR A 1 81 ? 19.839 1.592 -28.193 1.00 91.38 81 THR A CA 1
ATOM 684 C C . THR A 1 81 ? 19.720 2.443 -29.435 1.00 91.38 81 THR A C 1
ATOM 686 O O . THR A 1 81 ? 18.680 2.965 -29.812 1.00 91.38 81 THR A O 1
ATOM 689 N N . TRP A 1 82 ? 20.855 2.629 -30.061 1.00 89.00 82 TRP A N 1
ATOM 690 C CA . TRP A 1 82 ? 21.169 3.791 -30.838 1.00 89.00 82 TRP A CA 1
ATOM 691 C C . TRP A 1 82 ? 21.777 3.245 -32.128 1.00 89.00 82 TRP A C 1
ATOM 693 O O . TRP A 1 82 ? 22.969 2.949 -32.194 1.00 89.00 82 TRP A O 1
ATOM 703 N N . LEU A 1 83 ? 20.927 3.026 -33.127 1.00 87.38 83 LEU A N 1
ATOM 704 C CA . LEU A 1 83 ? 21.294 2.389 -34.384 1.00 87.38 83 LEU A CA 1
ATOM 705 C C . LEU A 1 83 ? 21.805 3.442 -35.365 1.00 87.38 83 LEU A C 1
ATOM 707 O O . LEU A 1 83 ? 21.130 4.422 -35.680 1.00 87.38 83 LEU A O 1
ATOM 711 N N . HIS A 1 84 ? 23.026 3.239 -35.845 1.00 82.50 84 HIS A N 1
ATOM 712 C CA . HIS A 1 84 ? 23.628 4.090 -36.861 1.00 82.50 84 HIS A CA 1
ATOM 713 C C . HIS A 1 84 ? 23.273 3.557 -38.243 1.00 82.50 84 HIS A C 1
ATOM 715 O O . HIS A 1 84 ? 23.383 2.356 -38.494 1.00 82.50 84 HIS A O 1
ATOM 721 N N . HIS A 1 85 ? 22.887 4.445 -39.159 1.00 75.56 85 HIS A N 1
ATOM 722 C CA . HIS A 1 85 ? 22.690 4.039 -40.545 1.00 75.56 85 HIS A CA 1
ATOM 723 C C . HIS A 1 85 ? 24.059 3.674 -41.102 1.00 75.56 85 HIS A C 1
ATOM 725 O O . HIS A 1 85 ? 25.022 4.447 -41.010 1.00 75.56 85 HIS A O 1
ATOM 731 N N . PHE A 1 86 ? 24.155 2.480 -41.6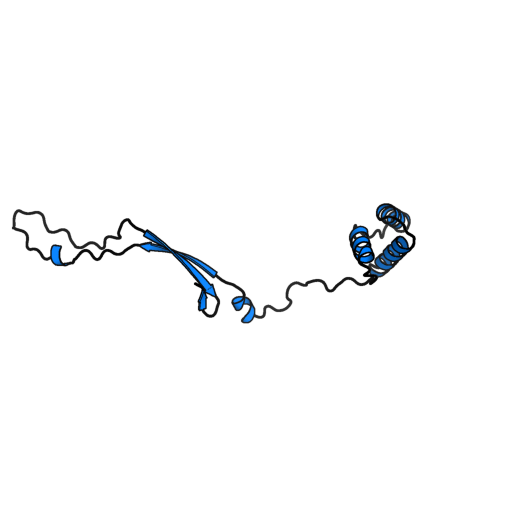63 1.00 73.06 86 PHE A N 1
ATOM 732 C CA . PHE A 1 86 ? 25.352 2.075 -42.361 1.00 73.06 86 PHE A CA 1
ATOM 733 C C . PHE A 1 86 ? 25.167 2.402 -43.835 1.00 73.06 86 PHE A C 1
ATOM 735 O O . PHE A 1 86 ? 24.368 1.766 -44.518 1.00 73.06 86 PHE A O 1
ATOM 742 N N . THR A 1 87 ? 25.887 3.406 -44.326 1.00 63.34 87 THR A N 1
ATOM 743 C CA . THR A 1 87 ? 26.016 3.620 -45.765 1.00 63.34 87 THR A CA 1
ATOM 744 C C . THR A 1 87 ? 27.218 2.793 -46.213 1.00 63.34 87 THR A C 1
ATOM 746 O O . THR A 1 87 ? 28.347 3.192 -45.913 1.00 63.34 87 THR A O 1
ATOM 749 N N . PRO A 1 88 ? 27.043 1.639 -46.885 1.00 59.28 88 PRO A N 1
ATOM 750 C CA . PRO A 1 88 ? 28.175 0.953 -47.484 1.00 59.28 88 PRO A CA 1
ATOM 751 C C . PRO A 1 88 ? 28.731 1.874 -48.569 1.00 59.28 88 PRO A C 1
ATOM 753 O O . PRO A 1 88 ? 28.168 1.990 -49.657 1.00 59.28 88 PRO A O 1
ATOM 756 N N . LYS A 1 89 ? 29.811 2.596 -48.269 1.00 56.09 89 LYS A N 1
ATOM 757 C CA . LYS A 1 89 ? 30.517 3.355 -49.297 1.00 56.09 89 LYS A CA 1
ATOM 758 C C . LYS A 1 89 ? 31.103 2.327 -50.262 1.00 56.09 89 LYS A C 1
ATOM 760 O O . LYS A 1 89 ? 31.792 1.402 -49.838 1.00 56.09 89 LYS A O 1
ATOM 765 N N . THR A 1 90 ? 30.742 2.431 -51.535 1.00 59.81 90 THR A N 1
ATOM 766 C CA . THR A 1 90 ? 31.068 1.433 -52.555 1.00 59.81 90 THR A CA 1
ATOM 767 C C . THR A 1 90 ? 32.579 1.248 -52.667 1.00 59.81 90 THR A C 1
ATOM 769 O O . THR A 1 90 ? 33.297 2.189 -53.003 1.00 59.81 90 THR A O 1
ATOM 772 N N . ASN A 1 91 ? 33.034 0.016 -52.425 1.00 58.88 91 ASN A N 1
ATOM 773 C CA . ASN A 1 91 ? 34.437 -0.425 -52.426 1.00 58.88 91 ASN A CA 1
ATOM 774 C C . ASN A 1 91 ? 35.174 -0.172 -53.763 1.00 58.88 91 ASN A C 1
ATOM 776 O O . ASN A 1 91 ? 36.394 -0.235 -53.837 1.00 58.88 91 ASN A O 1
ATOM 780 N N . TRP A 1 92 ? 34.431 0.156 -54.822 1.00 56.75 92 TRP A N 1
ATOM 781 C CA . TRP A 1 92 ? 34.957 0.418 -56.159 1.00 56.75 92 TRP A CA 1
ATOM 782 C C . TRP A 1 92 ? 35.832 1.678 -56.251 1.00 56.75 92 TRP A C 1
ATOM 784 O O . TRP A 1 92 ? 36.748 1.704 -57.061 1.00 56.75 92 TRP A O 1
ATOM 794 N N . GLN A 1 93 ? 35.612 2.691 -55.399 1.00 52.22 93 GLN A N 1
ATOM 795 C CA . GLN A 1 93 ? 36.391 3.945 -55.434 1.00 52.22 93 GLN A CA 1
ATOM 796 C C . GLN A 1 93 ? 37.798 3.827 -54.823 1.00 52.22 93 GLN A C 1
ATOM 798 O O . GLN A 1 93 ? 38.634 4.692 -55.048 1.00 52.22 93 GLN A O 1
ATOM 803 N N . SER A 1 94 ? 38.078 2.788 -54.028 1.00 56.81 94 SER A N 1
ATOM 804 C CA . SER A 1 94 ? 39.412 2.556 -53.442 1.00 56.81 94 SER A CA 1
ATOM 805 C C . SER A 1 94 ? 40.289 1.609 -54.262 1.00 56.81 94 SER A C 1
ATOM 807 O O . SER A 1 94 ? 41.439 1.383 -53.901 1.00 56.81 94 SER A O 1
ATOM 809 N N . SER A 1 95 ? 39.750 1.046 -55.345 1.00 61.41 95 SER A N 1
ATOM 810 C CA . SER A 1 95 ? 40.466 0.172 -56.283 1.00 61.41 95 SER A CA 1
ATOM 811 C C . SER A 1 95 ? 40.831 0.890 -57.585 1.00 61.41 95 SER A C 1
ATOM 813 O O . SER A 1 95 ? 41.067 0.245 -58.604 1.00 61.41 95 SER A O 1
ATOM 815 N N . GLU A 1 96 ? 40.856 2.219 -57.559 1.00 64.25 96 GLU A N 1
ATOM 816 C CA . GLU A 1 96 ? 41.293 3.051 -58.674 1.00 64.25 96 GLU A CA 1
ATOM 817 C C . GLU A 1 96 ? 42.814 3.246 -58.583 1.00 64.25 96 GLU A C 1
ATOM 819 O O . GLU A 1 96 ? 43.344 3.604 -57.529 1.00 64.25 96 GLU A O 1
ATOM 824 N N . TRP A 1 97 ? 43.531 2.937 -59.664 1.00 66.31 97 TRP A N 1
ATOM 825 C CA . TRP A 1 97 ? 44.980 3.121 -59.739 1.00 66.31 97 TRP A CA 1
ATOM 826 C C . TRP A 1 97 ? 45.287 4.609 -59.932 1.00 66.31 97 TRP A C 1
ATOM 828 O O . TRP A 1 97 ? 44.904 5.181 -60.949 1.00 66.31 97 TRP A O 1
ATOM 838 N N . THR A 1 98 ? 45.977 5.233 -58.981 1.00 70.19 98 THR A N 1
ATOM 839 C CA . THR A 1 98 ? 46.459 6.619 -59.096 1.00 70.19 98 THR A CA 1
ATOM 840 C C . THR A 1 98 ? 47.830 6.686 -59.770 1.00 70.19 98 THR A C 1
ATOM 842 O O . THR A 1 98 ? 48.625 5.743 -59.703 1.00 70.19 98 THR A O 1
ATOM 845 N N . ALA A 1 99 ? 48.110 7.807 -60.442 1.00 75.19 99 ALA A N 1
ATOM 846 C CA . ALA A 1 99 ? 49.404 8.055 -61.077 1.00 75.19 99 ALA A CA 1
ATOM 847 C C . ALA A 1 99 ? 50.517 8.277 -60.030 1.00 75.19 99 ALA A C 1
ATOM 849 O O . ALA A 1 99 ? 50.244 8.627 -58.885 1.00 75.19 99 ALA A O 1
ATOM 850 N N . HIS A 1 100 ? 51.782 8.096 -60.427 1.00 71.81 100 HIS A N 1
ATOM 851 C CA . HIS A 1 100 ? 52.945 8.130 -59.522 1.00 71.81 100 HIS A CA 1
ATOM 852 C C . HIS A 1 100 ? 53.076 9.431 -58.705 1.00 71.81 100 HIS A C 1
ATOM 854 O O . HIS A 1 100 ? 53.538 9.396 -57.567 1.00 71.81 100 HIS A O 1
ATOM 860 N N . ASP A 1 101 ? 52.637 10.560 -59.265 1.00 81.44 101 ASP A N 1
ATOM 861 C CA . ASP A 1 101 ? 52.773 11.882 -58.640 1.00 81.44 101 ASP A CA 1
ATOM 862 C C . ASP A 1 101 ? 51.490 12.347 -57.922 1.00 81.44 101 ASP A C 1
ATOM 864 O O . ASP A 1 101 ? 51.423 13.468 -57.413 1.00 81.44 101 ASP A O 1
ATOM 868 N N . GLU A 1 102 ? 50.463 11.493 -57.859 1.00 73.50 102 GLU A N 1
ATOM 869 C CA . GLU A 1 102 ? 49.220 11.763 -57.140 1.00 73.50 102 GLU A CA 1
ATOM 870 C C . GLU A 1 102 ? 49.257 11.220 -55.703 1.00 73.50 102 GLU A C 1
ATOM 872 O O . GLU A 1 102 ? 49.911 10.216 -55.407 1.00 73.50 102 GLU A O 1
ATOM 877 N N . PRO A 1 103 ? 48.540 11.865 -54.765 1.00 73.69 103 PRO A N 1
ATOM 878 C CA . PRO A 1 103 ? 48.481 11.394 -53.391 1.00 73.69 103 PRO A CA 1
ATOM 879 C C . PRO A 1 103 ? 47.883 9.983 -53.309 1.00 73.69 103 PRO A C 1
ATOM 881 O O . PRO A 1 103 ? 46.900 9.664 -53.978 1.00 73.69 103 PRO A O 1
ATOM 884 N N . ALA A 1 104 ? 48.460 9.153 -52.434 1.00 73.88 104 ALA A N 1
ATOM 885 C CA . ALA A 1 104 ? 48.028 7.774 -52.230 1.00 73.88 104 ALA A CA 1
ATOM 886 C C . ALA A 1 104 ? 46.511 7.684 -51.952 1.00 73.88 104 ALA A C 1
ATOM 888 O O . ALA A 1 104 ? 45.973 8.500 -51.186 1.00 73.88 104 ALA A O 1
ATOM 889 N N . PRO A 1 105 ? 45.815 6.687 -52.533 1.00 67.31 105 PRO A N 1
ATOM 890 C CA . PRO A 1 105 ? 44.379 6.561 -52.377 1.00 67.31 105 PRO A CA 1
ATOM 891 C C . PRO A 1 105 ? 44.051 6.339 -50.903 1.00 67.31 105 PRO A C 1
ATOM 893 O O . PRO A 1 105 ? 44.730 5.605 -50.178 1.00 67.31 105 PRO A O 1
ATOM 896 N N . LYS A 1 106 ? 43.008 7.025 -50.430 1.00 67.31 106 LYS A N 1
ATOM 897 C CA . LYS A 1 106 ? 42.613 6.949 -49.023 1.00 67.31 106 LYS A CA 1
ATOM 898 C C . LYS A 1 106 ? 42.222 5.500 -48.707 1.00 67.31 106 LYS A C 1
ATOM 900 O O . LYS A 1 106 ? 41.336 4.973 -49.381 1.00 67.31 106 LYS A O 1
ATOM 905 N N . PRO A 1 107 ? 42.822 4.865 -47.682 1.00 66.69 107 PRO A N 1
ATOM 906 C CA . PRO A 1 107 ? 42.433 3.518 -47.295 1.00 66.69 107 PRO A CA 1
ATOM 907 C C . PRO A 1 107 ? 40.953 3.515 -46.924 1.00 66.69 107 PRO A C 1
ATOM 909 O O . PRO A 1 107 ? 40.456 4.470 -46.312 1.00 66.69 107 PRO A O 1
ATOM 912 N N . TRP A 1 108 ? 40.251 2.445 -47.296 1.00 52.59 108 TRP A N 1
ATOM 913 C CA . TRP A 1 108 ? 38.862 2.266 -46.908 1.00 52.59 108 TRP A CA 1
ATOM 914 C C . TRP A 1 108 ? 38.783 2.328 -45.378 1.00 52.59 108 TRP A C 1
ATOM 916 O O . TRP A 1 108 ? 39.487 1.627 -44.653 1.00 52.59 108 TRP A O 1
ATOM 926 N N . LYS A 1 109 ? 37.960 3.241 -44.871 1.00 63.12 109 LYS A N 1
ATOM 927 C C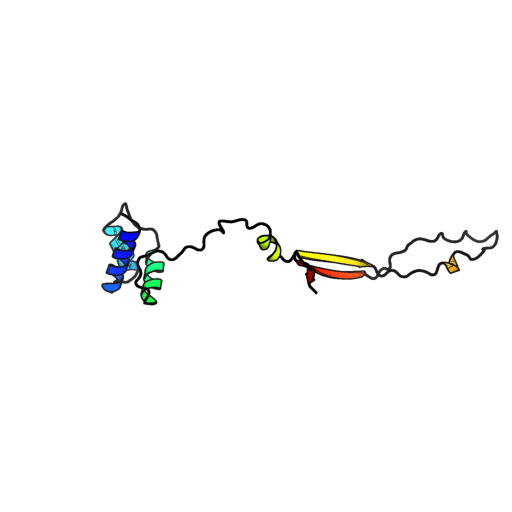A . LYS A 1 109 ? 37.643 3.330 -43.449 1.00 63.12 109 LYS A CA 1
ATOM 928 C C . LYS A 1 109 ? 36.150 3.141 -43.312 1.00 63.12 109 LYS A C 1
ATOM 930 O O . LYS A 1 109 ? 35.372 3.779 -44.020 1.00 63.12 109 LYS A O 1
ATOM 935 N N . MET A 1 110 ? 35.765 2.261 -42.397 1.00 59.09 110 MET A N 1
ATOM 936 C CA . MET A 1 110 ? 34.371 2.081 -42.028 1.00 59.09 110 MET A CA 1
ATOM 937 C C . MET A 1 110 ? 33.899 3.376 -41.360 1.00 59.09 110 MET A C 1
ATOM 939 O O . MET A 1 110 ? 34.286 3.683 -40.235 1.00 59.09 110 MET A O 1
ATOM 943 N N . GLN A 1 111 ? 33.131 4.181 -42.089 1.00 63.28 111 GLN A N 1
ATOM 944 C CA . GLN A 1 111 ? 32.611 5.452 -41.601 1.00 63.28 111 GLN A CA 1
ATOM 945 C C . GLN A 1 111 ? 31.143 5.255 -41.220 1.00 63.28 111 GLN A C 1
ATOM 947 O O . GLN A 1 111 ? 30.310 4.968 -42.077 1.00 63.28 111 GLN A O 1
ATOM 952 N N . GLN A 1 112 ? 30.822 5.399 -39.932 1.00 60.72 112 GLN A N 1
ATOM 953 C CA . GLN A 1 112 ? 29.430 5.490 -39.489 1.00 60.72 112 GLN A CA 1
ATOM 954 C C . GLN A 1 112 ? 28.818 6.782 -40.050 1.00 60.72 112 GLN A C 1
ATOM 956 O O . GLN A 1 112 ? 29.472 7.829 -40.053 1.00 60.72 112 GLN A O 1
ATOM 961 N N . SER A 1 113 ? 27.586 6.717 -40.561 1.00 66.88 113 SER A N 1
ATOM 962 C CA . SER A 1 113 ? 26.893 7.923 -41.027 1.00 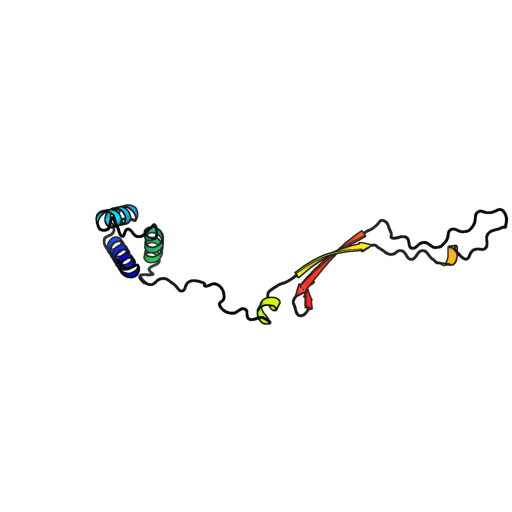66.88 113 SER A CA 1
ATOM 963 C C . SER A 1 113 ? 26.507 8.826 -39.846 1.00 66.88 113 SER A C 1
ATOM 965 O O . SER A 1 113 ? 26.372 8.370 -38.709 1.00 66.88 113 SER A O 1
ATOM 967 N N . ALA A 1 114 ? 26.349 10.125 -40.118 1.00 66.50 114 ALA A N 1
ATOM 968 C CA . ALA A 1 114 ? 25.996 11.123 -39.103 1.00 66.50 114 ALA A CA 1
ATOM 969 C C . ALA A 1 114 ? 24.541 11.006 -38.622 1.00 66.50 114 ALA A C 1
ATOM 971 O O . ALA A 1 114 ? 24.186 11.540 -37.573 1.00 66.50 114 ALA A O 1
ATOM 972 N N . SER A 1 115 ? 23.691 10.317 -39.382 1.00 70.75 115 SER A N 1
ATOM 973 C CA . SER A 1 115 ? 22.318 10.063 -38.991 1.00 70.75 115 SER A CA 1
ATOM 974 C C . SER A 1 115 ? 22.271 8.875 -38.025 1.00 70.75 115 SER A C 1
ATOM 976 O O . SER A 1 115 ? 23.002 7.887 -38.163 1.00 70.75 115 SER A O 1
ATOM 978 N N . LYS A 1 116 ? 21.364 8.934 -37.049 1.00 84.19 116 LYS A N 1
ATOM 979 C CA . LYS A 1 116 ? 21.169 7.890 -36.040 1.00 84.19 116 LYS A CA 1
ATOM 980 C C . LYS A 1 116 ? 19.685 7.741 -35.708 1.00 84.19 116 LYS A C 1
ATOM 982 O O . LYS A 1 116 ? 18.994 8.750 -35.611 1.00 84.19 116 LYS A O 1
ATOM 987 N N . VAL A 1 117 ? 19.211 6.512 -35.535 1.00 86.56 117 VAL A N 1
ATOM 988 C CA . VAL A 1 117 ? 17.841 6.201 -35.099 1.00 86.56 117 VAL A CA 1
ATOM 989 C C . VAL A 1 117 ? 17.896 5.584 -33.707 1.00 86.56 117 VAL A C 1
ATOM 991 O O . VAL A 1 117 ? 18.791 4.794 -33.406 1.00 86.56 117 VAL A O 1
ATOM 994 N N . MET A 1 118 ? 16.958 5.957 -32.842 1.00 90.62 118 MET A N 1
ATOM 995 C CA . MET A 1 118 ? 16.784 5.315 -31.543 1.00 90.62 118 MET A CA 1
ATOM 996 C C . MET A 1 118 ? 15.855 4.110 -31.705 1.00 90.62 118 MET A C 1
ATOM 998 O O . MET A 1 118 ? 14.767 4.238 -32.259 1.00 90.62 118 MET A O 1
ATOM 1002 N N . ALA A 1 119 ? 16.298 2.949 -31.241 1.00 89.81 119 ALA A N 1
ATOM 1003 C CA . ALA A 1 119 ? 15.500 1.740 -31.155 1.00 89.81 119 ALA A CA 1
ATOM 1004 C C . ALA A 1 119 ? 15.195 1.459 -29.683 1.00 89.81 119 ALA A C 1
ATOM 1006 O O . ALA A 1 119 ? 16.115 1.229 -28.895 1.00 89.81 119 ALA A O 1
ATOM 1007 N N . SER A 1 120 ? 13.912 1.460 -29.338 1.00 90.50 120 SER A N 1
ATOM 1008 C CA . SER A 1 120 ? 13.412 1.018 -28.038 1.00 90.50 120 SER A CA 1
ATOM 1009 C C . SER A 1 120 ? 12.836 -0.381 -28.204 1.00 90.50 120 SER A C 1
ATOM 1011 O O . SER A 1 120 ? 12.068 -0.628 -29.132 1.00 90.50 120 SER A O 1
ATOM 1013 N N . VAL A 1 121 ? 13.218 -1.306 -27.334 1.00 90.81 121 VAL A N 1
ATOM 1014 C CA . VAL A 1 121 ? 12.746 -2.690 -27.390 1.00 90.81 121 VAL A CA 1
ATOM 1015 C C . VAL A 1 121 ? 12.317 -3.100 -25.997 1.00 90.81 121 VAL A C 1
ATOM 1017 O O . VAL A 1 121 ? 13.004 -2.840 -25.004 1.00 90.81 121 VAL A O 1
ATOM 1020 N N . PHE A 1 122 ? 11.187 -3.785 -25.951 1.00 90.75 122 PHE A N 1
ATOM 1021 C CA . PHE A 1 122 ? 10.632 -4.342 -24.738 1.00 90.75 122 PHE A CA 1
ATOM 1022 C C . PHE A 1 122 ? 10.709 -5.862 -24.837 1.00 90.75 122 PHE A C 1
ATOM 1024 O O . PHE A 1 122 ? 10.534 -6.424 -25.912 1.00 90.75 122 PHE A O 1
ATOM 1031 N N . TRP A 1 123 ? 10.989 -6.564 -23.744 1.00 88.94 123 TRP A N 1
ATOM 1032 C CA . TRP A 1 123 ? 10.912 -8.026 -23.732 1.00 88.94 123 TRP A CA 1
ATOM 1033 C C . TRP A 1 123 ? 10.485 -8.561 -22.368 1.00 88.94 123 TRP A C 1
ATOM 1035 O O . TRP A 1 123 ? 10.720 -7.950 -21.323 1.00 88.94 123 TRP A O 1
ATOM 1045 N N . ASN A 1 124 ? 9.868 -9.736 -22.389 1.00 88.06 124 ASN A N 1
ATOM 1046 C CA . ASN A 1 124 ? 9.537 -10.547 -21.220 1.00 88.06 124 ASN A CA 1
ATOM 1047 C C . ASN A 1 124 ? 10.368 -11.849 -21.255 1.00 88.06 124 ASN A C 1
ATOM 1049 O O . ASN A 1 124 ? 11.134 -12.091 -22.184 1.00 88.06 124 ASN A O 1
ATOM 1053 N N . ALA A 1 125 ? 10.219 -12.718 -20.258 1.00 82.88 125 ALA A N 1
ATOM 1054 C CA . ALA A 1 125 ? 10.909 -14.004 -20.150 1.00 82.88 125 ALA A CA 1
ATOM 1055 C C . ALA A 1 125 ? 10.655 -14.981 -21.320 1.00 82.88 125 ALA A C 1
ATOM 1057 O O . ALA A 1 125 ? 11.331 -16.004 -21.393 1.00 82.88 125 ALA A O 1
ATOM 1058 N N . HIS A 1 126 ? 9.686 -14.696 -22.196 1.00 81.25 126 HIS A N 1
ATOM 1059 C CA . HIS A 1 126 ? 9.319 -15.550 -23.333 1.00 81.25 126 HIS A CA 1
ATOM 1060 C C . HIS A 1 126 ? 9.560 -14.901 -24.690 1.00 81.25 126 HIS A C 1
ATOM 1062 O O . HIS A 1 126 ? 9.945 -15.597 -25.623 1.00 81.25 126 HIS A O 1
ATOM 1068 N N . GLU A 1 127 ? 9.338 -13.593 -24.816 1.00 85.31 127 GLU A N 1
ATOM 1069 C CA . GLU A 1 127 ? 9.319 -12.939 -26.123 1.00 85.31 127 GLU A CA 1
ATOM 1070 C C . GLU A 1 127 ? 9.630 -11.444 -26.056 1.00 85.31 127 GLU A C 1
ATOM 1072 O O . GLU A 1 127 ? 9.525 -10.801 -25.006 1.00 85.31 127 GLU A O 1
ATOM 1077 N N . ILE A 1 128 ? 10.013 -10.909 -27.215 1.00 85.75 128 ILE A N 1
ATOM 1078 C CA . ILE A 1 128 ? 10.141 -9.477 -27.468 1.00 85.75 128 ILE A CA 1
ATOM 1079 C C . ILE A 1 128 ? 8.737 -8.916 -27.702 1.00 85.75 128 ILE A C 1
ATOM 1081 O O . ILE A 1 128 ? 7.966 -9.459 -28.489 1.00 85.75 128 ILE A O 1
ATOM 1085 N N . ILE A 1 129 ? 8.429 -7.828 -27.008 1.00 83.06 129 ILE A N 1
ATOM 1086 C CA . ILE A 1 129 ? 7.177 -7.086 -27.079 1.00 83.06 129 ILE A CA 1
ATOM 1087 C C . ILE A 1 129 ? 7.436 -5.858 -27.964 1.00 83.06 129 ILE A C 1
ATOM 1089 O O . ILE A 1 129 ? 8.383 -5.108 -27.711 1.00 83.06 129 ILE A O 1
ATOM 1093 N N . PHE A 1 130 ? 6.618 -5.677 -29.003 1.00 70.19 130 PHE A N 1
ATOM 1094 C CA . PHE A 1 130 ? 6.662 -4.535 -29.924 1.00 70.19 130 PHE A CA 1
ATOM 1095 C C . PHE A 1 130 ? 5.463 -3.612 -29.717 1.00 70.19 130 PHE A C 1
ATOM 1097 O O . PHE A 1 130 ? 4.361 -4.141 -29.441 1.00 70.19 130 PHE A O 1
#

InterPro domains:
  IPR001888 Transposase, type 1 [PF01359] (88-130)
  IPR036397 Ribonuclease H superfamily [G3DSA:3.30.420.10] (59-130)
  IPR052709 Transposase-Methyltransferase Hybrid [PTHR46060] (66-129)

Radius of gyration: 36.73 Å; chains: 1; bounding box: 78×32×91 Å

Secondary structure (DSSP, 8-state):
--HHHHHHHHHHHHHTT--HHHHHHHHHHH-TTT---S-HHHHHHHHTTT----SPP---PPPS---HHHHHTTPPEEEEEEEEP-----GGGGSPPPPTTSPPPPPP-----S-EEEEEEEE-SS-EE-